Protein AF-A0A435FLM6-F1 (afdb_monomer_lite)

Structure (mmCIF, N/CA/C/O backbone):
data_AF-A0A435FLM6-F1
#
_entry.id   AF-A0A435FLM6-F1
#
loop_
_atom_site.group_PDB
_atom_site.id
_atom_site.type_symbol
_atom_site.label_atom_id
_atom_site.label_alt_id
_atom_site.label_comp_id
_atom_site.label_asym_id
_atom_site.label_entity_id
_atom_site.label_seq_id
_atom_site.pdbx_PDB_ins_code
_atom_site.Cartn_x
_atom_site.Cartn_y
_atom_site.Cartn_z
_atom_site.occupancy
_atom_site.B_iso_or_equiv
_atom_site.auth_seq_id
_atom_site.auth_comp_id
_atom_site.auth_asym_id
_atom_site.auth_atom_id
_atom_site.pdbx_PDB_model_num
ATOM 1 N N . VAL A 1 1 ? -11.812 -3.480 3.652 1.00 92.81 1 VAL A N 1
ATOM 2 C CA . VAL A 1 1 ? -10.460 -3.452 3.063 1.00 92.81 1 VAL A CA 1
ATOM 3 C C . VAL A 1 1 ? -10.371 -2.219 2.181 1.00 92.81 1 VAL A C 1
ATOM 5 O O . VAL A 1 1 ? -11.244 -2.066 1.334 1.00 92.81 1 VAL A O 1
ATOM 8 N N . CYS A 1 2 ? -9.414 -1.325 2.426 1.00 98.00 2 CYS A N 1
ATOM 9 C CA . CYS A 1 2 ? -9.082 -0.206 1.545 1.00 98.00 2 CYS A CA 1
ATOM 10 C C . CYS A 1 2 ? -8.153 -0.734 0.445 1.00 98.00 2 CYS A C 1
ATOM 12 O O . CYS A 1 2 ? -7.082 -1.246 0.754 1.00 98.00 2 CYS A O 1
ATOM 14 N N . VAL A 1 3 ? -8.598 -0.707 -0.811 1.00 97.81 3 VAL A N 1
ATOM 15 C CA . VAL A 1 3 ? -7.824 -1.195 -1.961 1.00 97.81 3 VAL A CA 1
ATOM 16 C C . VAL A 1 3 ? -7.388 0.017 -2.769 1.00 97.81 3 VAL A C 1
ATOM 18 O O . VAL A 1 3 ? -8.250 0.808 -3.147 1.00 97.81 3 VAL A O 1
ATOM 21 N N . GLY A 1 4 ? -6.096 0.141 -3.051 1.00 97.88 4 GLY A N 1
ATOM 22 C CA . GLY A 1 4 ? -5.566 1.276 -3.799 1.00 97.88 4 GLY A CA 1
ATOM 23 C C . GLY A 1 4 ? -4.136 1.062 -4.273 1.00 97.88 4 GLY A C 1
ATOM 24 O O . GLY A 1 4 ? -3.515 0.047 -3.957 1.00 97.88 4 GLY A O 1
ATOM 25 N N . ASP A 1 5 ? -3.644 1.981 -5.092 1.00 97.69 5 ASP A N 1
ATOM 26 C CA . ASP A 1 5 ? -2.343 1.912 -5.757 1.00 97.69 5 ASP A CA 1
ATOM 27 C C . ASP A 1 5 ? -1.320 2.904 -5.185 1.00 97.69 5 ASP A C 1
ATOM 29 O O . ASP A 1 5 ? -0.135 2.807 -5.496 1.00 97.69 5 ASP A O 1
ATOM 33 N N . SER A 1 6 ? -1.742 3.829 -4.319 1.00 97.81 6 SER A N 1
ATOM 34 C CA . SER A 1 6 ? -0.875 4.815 -3.677 1.00 97.81 6 SER A CA 1
ATOM 35 C C . SER A 1 6 ? -0.548 4.434 -2.231 1.00 97.81 6 SER A C 1
ATOM 37 O O . SER A 1 6 ? -1.437 4.299 -1.389 1.00 97.81 6 SER A O 1
ATOM 39 N N . VAL A 1 7 ? 0.745 4.332 -1.902 1.00 98.00 7 VAL A N 1
ATOM 40 C CA . VAL A 1 7 ? 1.188 4.073 -0.519 1.00 98.00 7 VAL A CA 1
ATOM 41 C C . VAL A 1 7 ? 0.794 5.218 0.421 1.00 98.00 7 VAL A C 1
ATOM 43 O O . VAL A 1 7 ? 0.217 4.969 1.478 1.00 98.00 7 VAL A O 1
ATOM 46 N N . GLU A 1 8 ? 1.058 6.465 0.028 1.00 97.56 8 GLU A N 1
ATOM 47 C CA . GLU A 1 8 ? 0.774 7.652 0.845 1.00 97.56 8 GLU A CA 1
ATOM 48 C C . GLU A 1 8 ? -0.728 7.860 1.073 1.00 97.56 8 GLU A C 1
ATOM 50 O O . GLU A 1 8 ? -1.158 8.145 2.188 1.00 97.56 8 GLU A O 1
ATOM 55 N N . HIS A 1 9 ? -1.546 7.714 0.029 1.00 97.88 9 HIS A N 1
ATOM 56 C CA . HIS A 1 9 ? -2.964 8.058 0.123 1.00 97.88 9 HIS A CA 1
ATOM 57 C C . HIS A 1 9 ? -3.835 6.876 0.545 1.00 97.88 9 HIS A C 1
ATOM 59 O O . HIS A 1 9 ? -4.642 7.009 1.466 1.00 97.88 9 HIS A O 1
ATOM 65 N N . ASP A 1 10 ? -3.673 5.717 -0.094 1.00 98.38 10 ASP A N 1
ATOM 66 C CA . ASP A 1 10 ? -4.584 4.591 0.106 1.00 98.38 10 ASP A CA 1
ATOM 67 C C . ASP A 1 10 ? -4.138 3.723 1.281 1.00 98.38 10 ASP A C 1
ATOM 69 O O . ASP A 1 10 ? -4.941 3.383 2.152 1.00 98.38 10 ASP A O 1
ATOM 73 N N . ILE A 1 11 ? -2.845 3.387 1.344 1.00 98.56 11 ILE A N 1
ATOM 74 C CA . ILE A 1 11 ? -2.326 2.480 2.375 1.00 98.56 11 ILE A CA 1
ATOM 75 C C . ILE A 1 11 ? -2.171 3.207 3.708 1.00 98.56 11 ILE A C 1
ATOM 77 O O . ILE A 1 11 ? -2.761 2.777 4.700 1.00 98.56 11 ILE A O 1
ATOM 81 N N . ALA A 1 12 ? -1.454 4.333 3.753 1.00 98.50 12 ALA A N 1
ATOM 82 C CA . ALA A 1 12 ? -1.322 5.097 4.993 1.00 98.50 12 ALA A CA 1
ATOM 83 C C . ALA A 1 12 ? -2.683 5.651 5.457 1.00 98.50 12 ALA A C 1
ATOM 85 O O . ALA A 1 12 ? -2.992 5.618 6.651 1.00 98.50 12 ALA A O 1
ATOM 86 N N . GLY A 1 13 ? -3.538 6.077 4.520 1.00 98.44 13 GLY A N 1
ATOM 87 C CA . GLY A 1 13 ? -4.906 6.507 4.813 1.00 98.44 13 GLY A CA 1
ATOM 88 C C . GLY A 1 13 ? -5.780 5.386 5.384 1.00 98.44 13 GLY A C 1
ATOM 89 O O . GLY A 1 13 ? -6.424 5.569 6.419 1.00 98.44 13 GLY A O 1
ATOM 90 N N . GLY A 1 14 ? -5.775 4.202 4.764 1.00 98.50 14 GLY A N 1
ATOM 91 C CA . GLY A 1 14 ? -6.511 3.031 5.246 1.00 98.50 14 GLY A CA 1
ATOM 92 C C . GLY A 1 14 ? -6.034 2.549 6.620 1.00 98.50 14 GLY A C 1
ATOM 93 O O . GLY A 1 14 ? -6.857 2.284 7.500 1.00 98.50 14 GLY A O 1
ATOM 94 N N . GLN A 1 15 ? -4.716 2.538 6.838 1.00 98.44 15 GLN A N 1
ATOM 95 C CA . GLN A 1 15 ? -4.103 2.255 8.136 1.00 98.44 15 GLN A CA 1
ATOM 96 C C . GLN A 1 15 ? -4.572 3.252 9.205 1.00 98.44 15 GLN A C 1
ATOM 98 O O . GLN A 1 15 ? -5.017 2.840 10.277 1.00 98.44 15 GLN A O 1
ATOM 103 N N . ALA A 1 16 ? -4.524 4.558 8.920 1.00 98.25 16 ALA A N 1
ATOM 104 C CA . ALA A 1 16 ? -4.973 5.599 9.848 1.00 98.25 16 ALA A CA 1
ATOM 105 C C . ALA A 1 16 ? -6.478 5.509 10.157 1.00 98.25 16 ALA A C 1
ATOM 107 O O . ALA A 1 16 ? -6.910 5.835 11.263 1.00 98.25 16 ALA A O 1
ATOM 108 N N . ALA A 1 17 ? -7.275 5.022 9.204 1.00 98.38 17 ALA A N 1
ATOM 109 C CA . ALA A 1 17 ? -8.697 4.749 9.390 1.00 98.38 17 ALA A CA 1
ATOM 110 C C . ALA A 1 17 ? -8.985 3.433 10.146 1.00 98.38 17 ALA A C 1
ATOM 112 O O . ALA A 1 17 ? -10.144 3.152 10.453 1.00 98.38 17 ALA A O 1
ATOM 113 N N . GLY A 1 18 ? -7.963 2.625 10.452 1.00 98.31 18 GLY A N 1
ATOM 114 C CA . GLY A 1 18 ? -8.104 1.365 11.185 1.00 98.31 18 GLY A CA 1
ATOM 115 C C . G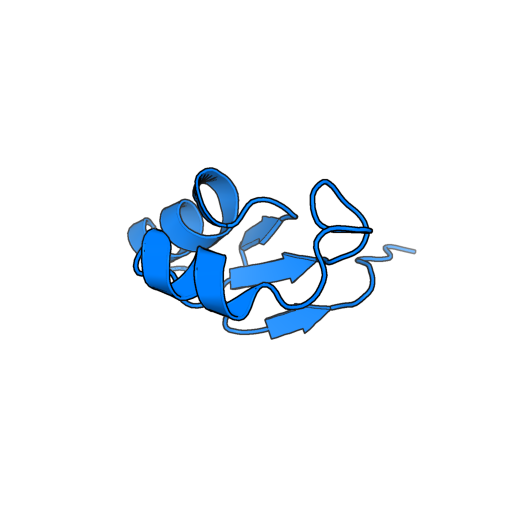LY A 1 18 ? -8.751 0.237 10.377 1.00 98.31 18 GLY A C 1
ATOM 116 O O . GLY A 1 18 ? -9.369 -0.656 10.959 1.00 98.31 18 GLY A O 1
ATOM 117 N N . VAL A 1 19 ? -8.651 0.269 9.045 1.00 98.50 19 VAL A N 1
ATOM 118 C CA . VAL A 1 19 ? -9.152 -0.796 8.166 1.00 98.50 19 VAL A CA 1
ATOM 119 C C . VAL A 1 19 ? -7.996 -1.547 7.522 1.00 98.50 19 VAL A C 1
ATOM 121 O O . VAL A 1 19 ? -6.966 -0.957 7.22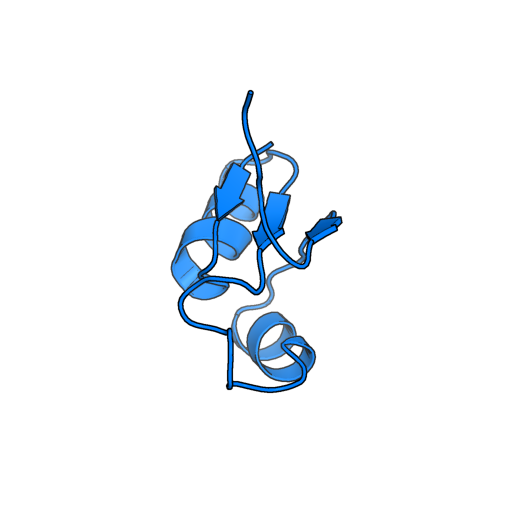0 1.00 98.50 19 VAL A O 1
ATOM 124 N N . ALA A 1 20 ? -8.194 -2.838 7.244 1.00 98.50 20 ALA A N 1
ATOM 125 C CA . ALA A 1 20 ? -7.213 -3.602 6.479 1.00 98.50 20 ALA A CA 1
ATOM 126 C C . ALA A 1 20 ? -6.998 -2.992 5.081 1.00 98.50 20 ALA A C 1
ATOM 128 O O . ALA A 1 20 ? -7.958 -2.498 4.477 1.00 98.50 20 ALA A O 1
ATOM 129 N N . THR A 1 21 ? -5.785 -3.066 4.547 1.00 98.69 21 THR A N 1
ATOM 130 C CA . THR A 1 21 ? -5.361 -2.417 3.299 1.00 98.69 21 THR A CA 1
ATOM 131 C C . THR A 1 21 ? -4.846 -3.426 2.270 1.00 98.69 21 THR A C 1
ATOM 133 O O . THR A 1 21 ? -4.306 -4.477 2.607 1.00 98.69 21 THR A O 1
ATOM 136 N N . ALA A 1 22 ? -5.024 -3.126 0.987 1.00 98.38 22 ALA A N 1
ATOM 137 C CA . ALA A 1 22 ? -4.476 -3.910 -0.112 1.00 98.38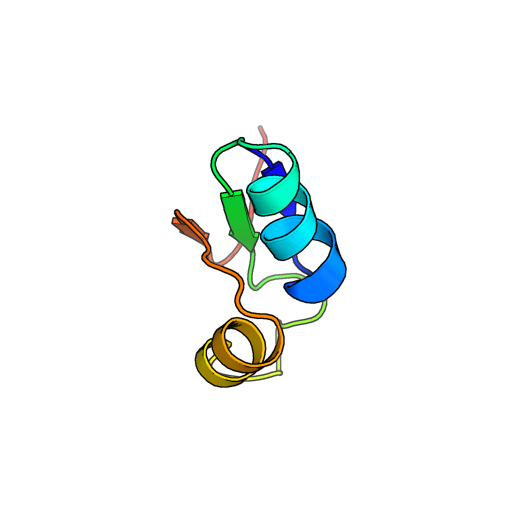 22 ALA A CA 1
ATOM 138 C C . ALA A 1 22 ? -3.845 -2.983 -1.153 1.00 98.38 22 ALA A C 1
ATOM 140 O O . ALA A 1 22 ? -4.552 -2.185 -1.772 1.00 98.38 22 ALA A O 1
ATOM 141 N N . LEU A 1 23 ? -2.534 -3.120 -1.357 1.00 98.25 23 LEU A N 1
ATOM 142 C CA . LEU A 1 23 ? -1.794 -2.394 -2.384 1.00 98.25 23 LEU A CA 1
ATOM 143 C C . LEU A 1 23 ? -1.898 -3.137 -3.718 1.00 98.25 23 LEU A C 1
ATOM 145 O O . LEU A 1 23 ? -1.523 -4.309 -3.806 1.00 98.25 23 LEU A O 1
ATOM 149 N N . VAL A 1 24 ? -2.396 -2.463 -4.755 1.00 97.56 24 VAL A N 1
ATOM 150 C CA . VAL A 1 24 ? -2.399 -2.988 -6.126 1.00 97.56 24 VAL A CA 1
ATOM 151 C C . VAL A 1 24 ? -1.247 -2.397 -6.933 1.00 97.56 24 VAL A C 1
ATOM 153 O O . VAL A 1 24 ? -1.059 -1.185 -6.976 1.00 97.56 24 VAL A O 1
ATOM 156 N N . LEU A 1 25 ? -0.492 -3.256 -7.612 1.00 96.75 25 LEU A N 1
ATOM 157 C CA . LEU A 1 25 ? 0.690 -2.858 -8.383 1.00 96.75 25 LEU A CA 1
ATOM 158 C C . LEU A 1 25 ? 0.363 -2.471 -9.832 1.00 96.75 25 LEU A C 1
ATOM 160 O O . LEU A 1 25 ? 1.234 -2.034 -10.567 1.00 96.75 25 LEU A O 1
ATOM 164 N N . SER A 1 26 ? -0.897 -2.577 -10.259 1.00 95.94 26 SER A N 1
ATOM 165 C CA . SER A 1 26 ? -1.331 -2.223 -11.618 1.00 95.94 26 SER A CA 1
ATOM 166 C C . SER A 1 26 ? -1.599 -0.729 -11.842 1.00 95.94 26 SER A C 1
ATOM 168 O O . SER A 1 26 ? -2.097 -0.366 -12.907 1.00 95.94 26 SER A O 1
ATOM 170 N N . GLY A 1 27 ? -1.385 0.113 -10.828 1.00 95.00 27 GLY A N 1
ATOM 171 C CA . GLY A 1 27 ? -1.645 1.553 -10.874 1.00 95.00 27 GLY A CA 1
ATOM 172 C C . GLY A 1 27 ? -0.364 2.380 -10.977 1.00 95.00 27 GLY A C 1
ATOM 173 O O . GLY A 1 27 ? 0.525 2.063 -11.764 1.00 95.00 27 GL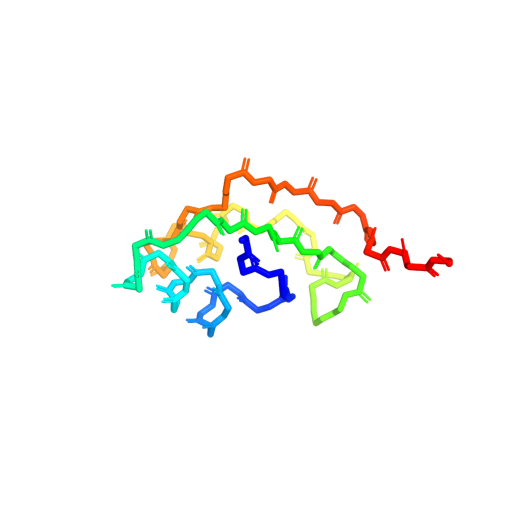Y A O 1
ATOM 174 N N . ILE A 1 28 ? -0.250 3.432 -10.166 1.00 95.69 28 ILE A N 1
ATOM 175 C CA . ILE A 1 28 ? 0.884 4.372 -10.170 1.00 95.69 28 ILE A CA 1
ATOM 176 C C . ILE A 1 28 ? 2.255 3.711 -9.915 1.00 95.69 28 ILE A C 1
ATOM 178 O O . ILE A 1 28 ? 3.280 4.268 -10.301 1.00 95.69 28 ILE A O 1
ATOM 182 N N . LEU A 1 29 ? 2.280 2.511 -9.324 1.00 93.19 29 LEU A N 1
ATOM 183 C CA . LEU A 1 29 ? 3.494 1.739 -9.025 1.00 93.19 29 LEU A CA 1
ATOM 184 C C . LEU A 1 29 ? 3.879 0.693 -10.089 1.00 93.19 29 LEU A C 1
ATOM 186 O O . LEU A 1 29 ? 4.811 -0.078 -9.877 1.00 93.19 29 LEU A O 1
ATOM 190 N N . VAL A 1 30 ? 3.196 0.643 -11.237 1.00 93.06 30 VAL A N 1
ATOM 191 C CA . VAL A 1 30 ? 3.379 -0.433 -12.235 1.00 93.06 30 VAL A CA 1
ATOM 192 C C . VAL A 1 30 ? 4.823 -0.624 -12.713 1.00 93.06 30 VAL A C 1
ATOM 194 O O . VAL A 1 30 ? 5.240 -1.754 -12.954 1.00 93.06 30 VAL A O 1
ATOM 197 N N . ASP A 1 31 ? 5.607 0.454 -12.761 1.00 92.12 31 ASP A N 1
ATOM 198 C CA . ASP A 1 31 ? 7.009 0.436 -13.194 1.00 92.12 31 ASP A CA 1
ATOM 199 C C . ASP A 1 31 ? 7.984 0.913 -12.098 1.00 92.12 31 ASP A C 1
ATOM 201 O O . ASP A 1 31 ? 9.159 1.163 -12.372 1.00 92.12 31 ASP A O 1
ATOM 205 N N . SER A 1 32 ? 7.528 1.055 -10.846 1.00 87.12 32 SER A N 1
ATOM 206 C CA . SER A 1 32 ? 8.362 1.587 -9.755 1.00 87.12 32 SER A CA 1
ATOM 207 C C . SER A 1 32 ? 9.287 0.548 -9.111 1.00 87.12 32 SER A C 1
ATOM 209 O O . SER A 1 32 ? 10.133 0.909 -8.296 1.00 87.12 32 SER A O 1
ATOM 211 N N . GLY A 1 33 ? 9.153 -0.732 -9.469 1.00 88.75 33 GLY A N 1
ATOM 212 C CA . GLY A 1 33 ? 9.881 -1.825 -8.826 1.00 88.75 33 GLY A CA 1
ATOM 213 C C . GLY A 1 33 ? 9.302 -2.176 -7.453 1.00 88.75 33 GLY A C 1
ATOM 214 O O . GLY A 1 33 ? 8.092 -2.116 -7.253 1.00 88.75 33 GLY A O 1
ATOM 215 N N . ASP A 1 34 ? 10.164 -2.581 -6.520 1.00 92.44 34 ASP A N 1
ATOM 216 C CA . ASP A 1 34 ? 9.760 -3.001 -5.173 1.00 92.44 34 ASP A CA 1
ATOM 217 C C . ASP A 1 34 ? 9.218 -1.815 -4.341 1.00 92.44 34 ASP A C 1
ATOM 219 O O . ASP A 1 34 ? 9.954 -0.847 -4.118 1.00 92.44 34 ASP A O 1
ATOM 223 N N . PRO A 1 35 ? 7.963 -1.868 -3.846 1.00 94.69 35 PRO A N 1
ATOM 224 C CA . PRO A 1 35 ? 7.370 -0.794 -3.055 1.00 94.69 35 PRO A CA 1
ATOM 225 C C . PRO A 1 35 ? 7.882 -0.711 -1.608 1.00 94.69 35 PRO A C 1
ATOM 227 O O . PRO A 1 35 ? 7.480 0.213 -0.900 1.00 94.69 35 PRO A O 1
ATOM 230 N N . ALA A 1 36 ? 8.743 -1.627 -1.143 1.00 95.44 36 ALA A N 1
ATOM 231 C CA . ALA A 1 36 ? 9.228 -1.655 0.243 1.00 95.44 36 ALA A CA 1
ATOM 232 C C . ALA A 1 36 ? 9.788 -0.303 0.720 1.00 95.44 36 ALA A C 1
ATOM 234 O O . ALA A 1 36 ? 9.441 0.158 1.804 1.00 95.44 36 ALA A O 1
ATOM 235 N N . GLY A 1 37 ? 10.573 0.383 -0.119 1.00 96.31 37 GLY A N 1
ATOM 236 C CA . GLY A 1 37 ? 11.132 1.693 0.231 1.00 96.31 37 GLY A CA 1
ATOM 237 C C . GLY A 1 37 ? 10.071 2.777 0.448 1.00 96.31 37 GLY A C 1
ATOM 238 O O . GLY A 1 37 ? 10.214 3.591 1.354 1.00 96.31 37 GLY A O 1
ATOM 239 N N . LEU A 1 38 ? 8.986 2.762 -0.334 1.00 95.75 38 LEU A N 1
ATOM 240 C CA . LEU A 1 38 ? 7.870 3.702 -0.174 1.00 95.75 38 LEU A CA 1
ATOM 241 C C . LEU A 1 38 ? 7.038 3.375 1.070 1.00 95.75 38 LEU A C 1
ATOM 243 O O . LEU A 1 38 ? 6.600 4.278 1.777 1.00 95.75 38 LEU A O 1
ATOM 247 N N . LEU A 1 39 ? 6.816 2.088 1.344 1.00 97.50 39 LEU A N 1
ATOM 248 C CA . LEU A 1 39 ? 6.122 1.641 2.556 1.00 97.50 39 LEU A CA 1
ATOM 249 C C . LEU A 1 39 ? 6.870 2.100 3.814 1.00 97.50 39 LEU A C 1
ATOM 251 O O . LEU A 1 39 ? 6.248 2.653 4.722 1.00 97.50 39 LEU A O 1
ATOM 255 N N . ASP A 1 40 ? 8.197 1.963 3.819 1.00 97.81 40 ASP A N 1
ATOM 256 C CA . ASP A 1 40 ? 9.054 2.462 4.895 1.00 97.81 40 ASP A CA 1
ATOM 257 C C . ASP A 1 40 ? 9.030 3.999 4.984 1.00 97.81 40 ASP A C 1
ATOM 259 O O . ASP A 1 40 ? 8.874 4.544 6.078 1.00 97.81 40 ASP A O 1
ATOM 263 N N . GLU A 1 41 ? 9.132 4.709 3.851 1.00 97.25 41 GLU A N 1
ATOM 264 C CA . GLU A 1 41 ? 9.103 6.182 3.790 1.00 97.25 41 GLU A CA 1
ATOM 265 C C . GLU A 1 41 ? 7.830 6.767 4.417 1.00 97.25 41 GLU A C 1
ATOM 267 O O . GLU A 1 41 ? 7.901 7.717 5.200 1.00 97.25 41 GLU A O 1
ATOM 272 N N . PHE A 1 42 ? 6.671 6.175 4.122 1.00 97.31 42 PHE A N 1
ATOM 273 C CA . PHE A 1 42 ? 5.380 6.638 4.633 1.00 97.31 42 PHE A CA 1
ATOM 274 C C . PHE A 1 42 ? 4.954 5.970 5.945 1.00 97.31 42 PHE A C 1
ATOM 276 O O . 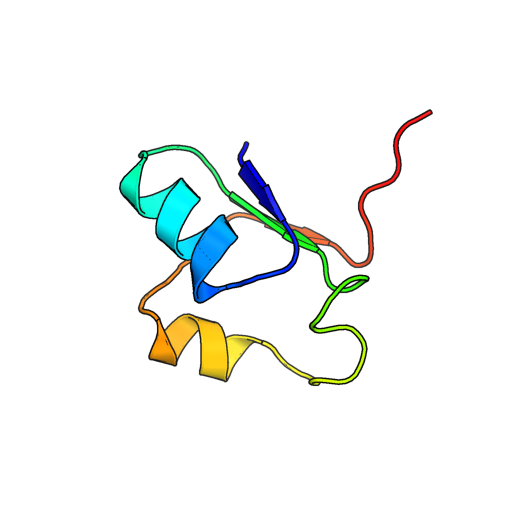PHE A 1 42 ? 3.859 6.251 6.440 1.00 97.31 42 PHE A O 1
ATOM 283 N N . ASN A 1 43 ? 5.792 5.103 6.530 1.00 97.62 43 ASN A N 1
ATOM 284 C CA . ASN A 1 43 ? 5.455 4.294 7.707 1.00 97.62 43 ASN A CA 1
ATOM 285 C C . ASN A 1 43 ? 4.080 3.602 7.551 1.00 97.62 43 ASN A C 1
ATOM 287 O O . ASN A 1 43 ? 3.216 3.634 8.440 1.00 97.62 43 ASN A O 1
ATOM 291 N N . ALA A 1 44 ? 3.863 3.034 6.367 1.00 98.12 44 ALA A N 1
ATOM 292 C CA . ALA A 1 44 ? 2.611 2.434 5.941 1.00 98.12 44 ALA A CA 1
ATOM 293 C C . ALA A 1 44 ? 2.777 0.921 5.791 1.00 98.12 44 ALA A C 1
ATOM 295 O O . ALA A 1 44 ? 3.778 0.441 5.264 1.00 98.12 44 ALA A O 1
ATOM 296 N N . HIS A 1 45 ? 1.769 0.163 6.215 1.00 97.12 45 HIS A N 1
ATOM 297 C CA . HIS A 1 45 ? 1.738 -1.286 6.069 1.00 97.12 45 HIS A CA 1
ATOM 298 C C . HIS A 1 45 ? 0.554 -1.712 5.194 1.00 97.12 45 HIS A C 1
ATOM 300 O O . HIS A 1 45 ? -0.602 -1.408 5.497 1.00 97.12 45 HIS A O 1
ATOM 306 N N . ALA A 1 46 ? 0.841 -2.462 4.127 1.00 97.62 46 ALA A N 1
ATOM 307 C CA . ALA A 1 46 ? -0.172 -3.126 3.313 1.00 97.62 46 ALA A CA 1
ATOM 308 C C . ALA A 1 46 ? -0.450 -4.535 3.863 1.00 97.62 46 ALA A C 1
ATOM 310 O O . ALA A 1 46 ? 0.469 -5.348 3.935 1.00 97.62 46 ALA A O 1
ATOM 311 N N . ASP A 1 47 ? -1.692 -4.858 4.240 1.00 98.44 47 ASP A N 1
ATOM 312 C CA . ASP A 1 47 ? -2.031 -6.227 4.683 1.00 98.44 47 ASP A CA 1
ATOM 313 C C . ASP A 1 47 ? -1.977 -7.238 3.529 1.00 98.44 47 ASP A C 1
ATOM 315 O O . ASP A 1 47 ? -1.704 -8.423 3.729 1.00 98.44 47 ASP A O 1
ATOM 319 N N . TYR A 1 48 ? -2.227 -6.759 2.310 1.00 97.94 48 TYR A N 1
ATOM 320 C CA . TYR A 1 48 ? -2.169 -7.542 1.085 1.00 97.94 48 TYR A CA 1
ATOM 321 C C . TYR A 1 48 ? -1.435 -6.769 -0.012 1.00 97.94 48 TYR A C 1
ATOM 323 O O . TYR A 1 48 ? -1.596 -5.557 -0.146 1.00 97.94 48 TYR A O 1
ATOM 331 N N . MET A 1 49 ? -0.693 -7.490 -0.851 1.00 96.25 49 MET A N 1
ATOM 332 C CA . MET A 1 49 ? -0.205 -6.984 -2.134 1.00 96.25 49 MET A CA 1
ATOM 333 C C . MET A 1 49 ? -0.801 -7.815 -3.263 1.00 96.25 49 MET A C 1
ATOM 335 O O . MET A 1 49 ? -0.914 -9.038 -3.156 1.00 96.25 49 MET A O 1
ATOM 339 N N . LEU A 1 50 ? -1.211 -7.144 -4.332 1.00 95.38 50 LEU A N 1
ATOM 340 C CA . LEU A 1 50 ? -1.889 -7.741 -5.475 1.00 95.38 50 LEU A CA 1
ATOM 341 C C . LEU A 1 50 ? -1.294 -7.172 -6.761 1.00 95.38 50 LEU A C 1
ATOM 343 O O . LEU A 1 50 ? -1.121 -5.963 -6.874 1.00 95.38 50 LEU A O 1
ATOM 347 N N . ASP A 1 51 ? -1.093 -8.007 -7.779 1.00 95.12 51 ASP A N 1
ATOM 348 C CA . ASP A 1 51 ? -0.678 -7.502 -9.094 1.00 95.12 51 ASP A CA 1
ATOM 349 C C . ASP A 1 51 ? -1.742 -6.567 -9.691 1.00 95.12 51 ASP A C 1
ATOM 351 O O . ASP A 1 51 ? -1.421 -5.535 -10.265 1.00 95.12 51 ASP A O 1
ATOM 355 N N . ALA A 1 52 ? -3.025 -6.918 -9.548 1.00 95.00 52 ALA A N 1
ATOM 356 C CA . ALA A 1 52 ? -4.160 -6.108 -9.984 1.00 95.00 52 ALA A CA 1
ATOM 357 C C . ALA A 1 52 ? -5.441 -6.500 -9.236 1.00 95.00 52 ALA A C 1
ATOM 359 O O . ALA A 1 52 ? -5.669 -7.680 -8.956 1.00 95.00 52 ALA A O 1
ATOM 360 N N . PHE A 1 53 ? -6.338 -5.540 -9.010 1.00 94.06 53 PHE A N 1
ATOM 361 C CA . PHE A 1 53 ? -7.699 -5.821 -8.549 1.00 94.06 53 PHE A CA 1
ATOM 362 C C . PHE A 1 53 ? -8.636 -6.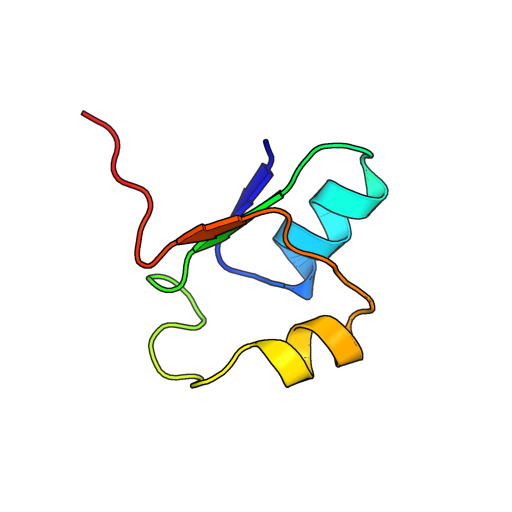035 -9.742 1.00 94.06 53 PHE A C 1
ATOM 364 O O . PHE A 1 53 ? -8.719 -5.199 -10.641 1.00 94.06 53 PHE A O 1
ATOM 371 N N . ARG A 1 54 ? -9.351 -7.165 -9.771 1.00 92.31 54 ARG A N 1
ATOM 372 C CA . ARG A 1 54 ? -10.290 -7.503 -10.850 1.00 92.31 54 ARG A CA 1
ATOM 373 C C . ARG A 1 54 ? -11.655 -7.829 -10.263 1.00 92.31 54 ARG A C 1
ATOM 375 O O . ARG A 1 54 ? -11.786 -8.791 -9.513 1.00 92.31 54 ARG A O 1
ATOM 382 N N . TRP A 1 55 ? -12.665 -7.062 -10.658 1.00 87.62 55 TRP A N 1
ATOM 383 C CA . TRP A 1 55 ? -14.065 -7.324 -10.335 1.00 87.62 55 TRP A CA 1
ATOM 384 C C . TRP A 1 55 ? -14.769 -7.955 -11.542 1.00 87.62 55 TRP A C 1
ATOM 386 O O . TRP A 1 55 ? -14.494 -7.575 -12.683 1.00 87.62 55 TRP A O 1
ATOM 396 N N . ARG A 1 56 ? -15.654 -8.925 -11.305 1.00 75.69 56 ARG A N 1
ATOM 397 C CA . ARG A 1 56 ? -16.521 -9.540 -12.319 1.00 75.69 56 ARG A CA 1
ATOM 398 C C . ARG A 1 56 ? -17.947 -9.620 -11.808 1.00 75.69 56 ARG A C 1
ATOM 400 O O . ARG A 1 56 ? -18.105 -9.921 -10.606 1.00 75.69 56 ARG A O 1
#

Radius of gyration: 10.35 Å; chains: 1; bounding box: 28×18×24 Å

pLDDT: mean 95.92, std 3.86, range [75.69, 98.69]

Foldseek 3Di:
DQEEADQQPGFLVCVVVVHAYEHECCPPNVPVPDCPVVCVVNVGDHPYYHPHDDDD

Secondary structure (DSSP, 8-state):
-EEES-IIIIIHHHHHTT--EEEETTSTTTTS--THHHHHHTT---SEEES-----

Sequence (56 aa):
VCVGDSVEHDIAGGQAAGVATALVLSGILVDSGDPAGLLDEFNAHADYMLDAFRWR